Protein AF-A0A4Q2J5W9-F1 (afdb_monomer_lite)

Organism: NCBI:txid1817495

pLDDT: mean 73.2, std 10.92, range [46.56, 94.25]

Foldseek 3Di:
DPDDDPPPPVPPDPDDDDPDPPDPPCVVVVVVPDPPPDDPQCPDCPHPNVVVNVVVVVVVVVVVPVPPPPPDDDDD

Sequence (76 aa):
MKGSSGKPRAGAVRKKGKGQKVGTGGHSRKALEGKGPTPKAEDRPYHQAHKRKAAAERAAAKSGGRSGQRSGAPRG

Secondary struc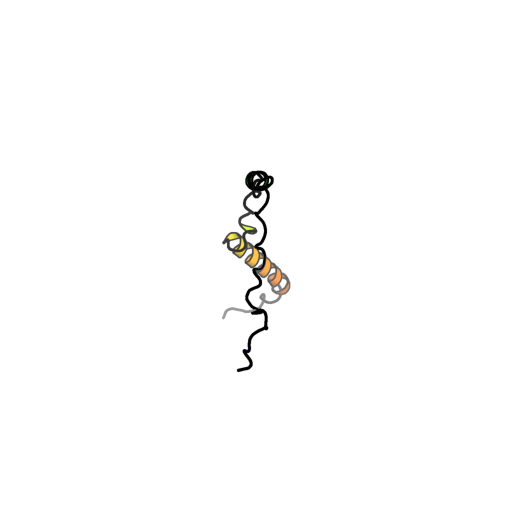ture (DSSP, 8-state):
------S--TT---PPPPPP----TTHHHHHHS---SPPPGGG-TTSHHHHHHHHHHHHHHHHTTTTTSSS-----

Radius of gyration: 33.65 Å; chains: 1; bounding box: 56×34×102 Å

Structure (mmCIF, N/CA/C/O backbone):
data_AF-A0A4Q2J5W9-F1
#
_entry.id   AF-A0A4Q2J5W9-F1
#
loop_
_atom_site.group_PDB
_atom_site.id
_atom_site.type_symbol
_atom_site.label_atom_id
_atom_site.label_alt_id
_atom_site.label_comp_id
_atom_site.label_asym_id
_atom_site.label_entity_id
_atom_site.label_seq_id
_atom_site.pdbx_PDB_ins_code
_atom_site.Cartn_x
_atom_site.Cartn_y
_atom_site.Cartn_z
_atom_site.occupancy
_atom_site.B_iso_or_equiv
_atom_site.auth_seq_id
_atom_site.auth_comp_id
_atom_site.auth_asym_id
_atom_site.auth_atom_id
_atom_site.pdbx_PDB_model_num
ATOM 1 N N . MET A 1 1 ? -2.316 -5.934 70.511 1.00 46.56 1 MET A N 1
ATOM 2 C CA . MET A 1 1 ? -2.174 -6.341 69.092 1.00 46.56 1 MET A CA 1
ATOM 3 C C . MET A 1 1 ? -2.309 -5.112 68.201 1.00 46.56 1 MET A C 1
ATOM 5 O O . MET A 1 1 ? -3.385 -4.538 68.132 1.00 46.56 1 MET A O 1
ATOM 9 N N . LYS A 1 2 ? -1.218 -4.656 67.570 1.00 51.00 2 LYS A N 1
ATOM 10 C CA . LYS A 1 2 ? -1.226 -3.520 66.632 1.00 51.00 2 LYS A CA 1
ATOM 11 C C . LYS A 1 2 ? -1.617 -4.046 65.248 1.00 51.00 2 LYS A C 1
ATOM 13 O O . LYS A 1 2 ? -0.776 -4.596 64.544 1.00 51.00 2 LYS A O 1
ATOM 18 N N . GLY A 1 3 ? -2.903 -3.946 64.907 1.00 50.53 3 GLY A N 1
ATOM 19 C CA . GLY A 1 3 ? -3.444 -4.380 63.618 1.00 50.53 3 GLY A CA 1
ATOM 20 C C . GLY A 1 3 ? -2.787 -3.624 62.466 1.00 50.53 3 GLY A C 1
ATOM 21 O O . GLY A 1 3 ? -2.801 -2.394 62.417 1.00 50.53 3 GLY A O 1
ATOM 22 N N . SER A 1 4 ? -2.153 -4.366 61.564 1.00 65.38 4 SER A N 1
ATOM 23 C CA . SER A 1 4 ? -1.661 -3.837 60.299 1.00 65.38 4 SER A CA 1
ATOM 24 C C . SER A 1 4 ? -2.834 -3.452 59.390 1.00 65.38 4 SER A C 1
ATOM 26 O O . SER A 1 4 ? -3.972 -3.848 59.624 1.00 65.38 4 SER A O 1
ATOM 28 N N . SER A 1 5 ? -2.508 -2.760 58.294 1.00 55.59 5 SER A N 1
ATOM 29 C CA . SER A 1 5 ? -3.267 -2.737 57.028 1.00 55.59 5 SER A CA 1
ATOM 30 C C . SER A 1 5 ? -4.113 -1.504 56.678 1.00 55.59 5 SER A C 1
ATOM 32 O O . SER A 1 5 ? -5.041 -1.586 55.885 1.00 55.59 5 SER A O 1
ATOM 34 N N . GLY A 1 6 ? -3.686 -0.311 57.092 1.00 61.31 6 GLY A N 1
ATOM 35 C CA . GLY A 1 6 ? -4.133 0.952 56.478 1.00 61.31 6 GLY A CA 1
ATOM 36 C C . GLY A 1 6 ? -3.452 1.300 55.141 1.00 61.31 6 GLY A C 1
ATOM 37 O O . GLY A 1 6 ? -3.300 2.476 54.830 1.00 61.31 6 GLY A O 1
ATOM 38 N N . LYS A 1 7 ? -2.965 0.320 54.363 1.00 63.88 7 LYS A N 1
ATOM 39 C CA . LYS A 1 7 ? -2.490 0.576 52.990 1.00 63.88 7 LYS A CA 1
ATOM 40 C C . LYS A 1 7 ? -3.713 0.432 52.076 1.00 63.88 7 LYS A C 1
ATOM 42 O O . LYS A 1 7 ? -4.216 -0.691 51.980 1.00 63.88 7 LYS A O 1
ATOM 47 N N . PRO A 1 8 ? -4.212 1.490 51.405 1.00 64.88 8 PRO A N 1
ATOM 48 C CA . PRO A 1 8 ? -5.197 1.283 50.352 1.00 64.88 8 PRO A CA 1
ATOM 49 C C . PRO A 1 8 ? -4.572 0.298 49.363 1.00 64.88 8 PRO A C 1
ATOM 51 O O . PRO A 1 8 ? -3.433 0.488 48.931 1.00 64.88 8 PRO A O 1
ATOM 54 N N . ARG A 1 9 ? -5.257 -0.815 49.083 1.00 64.94 9 ARG A N 1
ATOM 55 C CA . ARG A 1 9 ? -4.767 -1.828 48.144 1.00 64.94 9 ARG A CA 1
ATOM 56 C C . ARG A 1 9 ? -4.600 -1.140 46.790 1.00 64.94 9 ARG A C 1
ATOM 58 O O . ARG A 1 9 ? -5.581 -0.941 46.079 1.00 64.94 9 ARG A O 1
ATOM 65 N N . ALA A 1 10 ? -3.367 -0.766 46.449 1.00 62.12 10 ALA A N 1
ATOM 66 C CA . ALA A 1 10 ? -3.020 0.037 45.273 1.00 62.12 10 ALA A CA 1
ATOM 67 C C . ALA A 1 10 ? -3.398 -0.614 43.923 1.00 62.12 10 ALA A C 1
ATOM 69 O O . ALA A 1 10 ? -3.208 -0.010 42.875 1.00 62.12 10 ALA A O 1
ATOM 70 N N . GLY A 1 11 ? -3.960 -1.828 43.935 1.00 64.00 11 GLY A N 1
ATOM 71 C CA . GLY A 1 11 ? -4.493 -2.518 42.760 1.00 64.00 11 GLY A CA 1
ATOM 72 C C . GLY A 1 11 ? -5.997 -2.340 42.514 1.00 64.00 11 GLY A C 1
ATOM 73 O O . GLY A 1 11 ? -6.476 -2.759 41.467 1.00 64.00 11 GLY A O 1
ATOM 74 N N . ALA A 1 12 ? -6.760 -1.727 43.427 1.00 66.94 12 ALA A N 1
ATOM 75 C CA . ALA A 1 12 ? -8.222 -1.610 43.303 1.00 66.94 12 ALA A CA 1
ATOM 76 C C . ALA A 1 12 ? -8.700 -0.344 42.560 1.00 66.94 12 ALA A C 1
ATOM 78 O O . ALA A 1 12 ? -9.862 0.049 42.668 1.00 66.94 12 ALA A O 1
ATOM 79 N N . VAL A 1 13 ? -7.825 0.317 41.796 1.00 70.75 13 VAL A N 1
ATOM 80 C CA . VAL A 1 13 ? -8.209 1.484 40.992 1.00 70.75 13 VAL A CA 1
ATOM 81 C C . VAL A 1 13 ? -8.817 0.993 39.677 1.00 70.75 13 VAL A C 1
ATOM 83 O O . VAL A 1 13 ? -8.103 0.634 38.740 1.00 70.75 13 VAL A O 1
ATOM 86 N N . ARG A 1 14 ? -10.154 0.963 39.587 1.00 72.62 14 ARG A N 1
ATOM 87 C CA . ARG A 1 14 ? -10.848 0.687 38.319 1.00 72.62 14 ARG A CA 1
ATOM 88 C C . ARG A 1 14 ? -10.531 1.810 37.331 1.00 72.62 14 ARG A C 1
ATOM 90 O O . ARG A 1 14 ? -11.061 2.912 37.460 1.00 72.62 14 ARG A O 1
ATOM 97 N N . LYS A 1 15 ? -9.688 1.542 36.329 1.00 72.75 15 LYS A N 1
ATOM 98 C CA . LYS A 1 15 ? -9.544 2.449 35.184 1.00 72.75 15 LYS A CA 1
ATOM 99 C C . LYS A 1 15 ? -10.902 2.527 34.487 1.00 72.75 15 LYS A C 1
ATOM 101 O O . LYS A 1 15 ? -11.412 1.510 34.023 1.00 72.75 15 LYS A O 1
ATOM 106 N N . LYS A 1 16 ? -11.503 3.720 34.449 1.00 73.12 16 LYS A N 1
ATOM 107 C CA . LYS A 1 16 ? -12.729 3.970 33.683 1.00 73.12 16 LYS A CA 1
ATOM 108 C C . LYS A 1 16 ? -12.472 3.518 32.241 1.00 73.12 16 LYS A C 1
ATOM 110 O O . LYS A 1 16 ? -11.469 3.912 31.646 1.00 73.12 16 LYS A O 1
ATOM 115 N N . GLY A 1 17 ? -13.323 2.630 31.727 1.00 74.56 17 GLY A N 1
ATOM 116 C CA . GLY A 1 17 ? -13.193 2.108 30.368 1.00 74.56 17 GLY A CA 1
ATOM 117 C C . GLY A 1 17 ? -13.231 3.234 29.336 1.00 74.56 17 GLY A C 1
ATOM 118 O O . GLY A 1 17 ? -13.729 4.329 29.612 1.00 74.56 17 GLY A O 1
ATOM 119 N N . LYS A 1 18 ? -12.715 2.962 28.133 1.00 76.06 18 LYS A N 1
ATOM 120 C CA . LYS A 1 18 ? -12.929 3.846 26.980 1.00 76.06 18 LYS A CA 1
ATOM 121 C C . LYS A 1 18 ? -14.446 4.022 26.852 1.00 76.06 18 LYS A C 1
ATOM 123 O O . LYS A 1 18 ? -15.156 3.020 26.805 1.00 76.06 18 LYS A O 1
ATOM 128 N N . GLY A 1 19 ? -14.927 5.265 26.925 1.00 75.69 19 GLY A N 1
ATOM 129 C CA . GLY A 1 19 ? -16.360 5.568 26.880 1.00 75.69 19 GLY A CA 1
ATOM 130 C C . GLY A 1 19 ? -17.039 4.933 25.665 1.00 75.69 19 GLY A C 1
ATOM 131 O O . GLY A 1 19 ? -16.364 4.503 24.727 1.00 75.69 19 GLY A O 1
ATOM 132 N N . GLN A 1 20 ? -18.373 4.861 25.682 1.00 77.31 20 GLN A N 1
ATOM 133 C CA . GLN A 1 20 ? -19.120 4.304 24.553 1.00 77.31 20 GLN A CA 1
ATOM 134 C C . GLN A 1 20 ? -18.668 4.978 23.254 1.00 77.31 20 GLN A C 1
ATOM 136 O O . GLN A 1 20 ? -18.534 6.202 23.199 1.00 77.31 20 GLN A O 1
ATOM 141 N N . LYS A 1 21 ? -18.382 4.174 22.224 1.00 73.81 21 LYS A N 1
ATOM 142 C CA . LYS A 1 21 ? -17.968 4.677 20.913 1.00 73.81 21 LYS A CA 1
ATOM 143 C C . LYS A 1 21 ? -19.128 5.501 20.348 1.00 73.81 21 LYS A C 1
ATOM 145 O O . LYS A 1 21 ? -20.105 4.940 19.865 1.00 73.81 21 LYS A O 1
ATOM 150 N N . VAL A 1 22 ? -19.056 6.822 20.476 1.00 72.62 22 VAL A N 1
ATOM 151 C CA . VAL A 1 22 ? -20.139 7.720 20.068 1.00 72.62 22 VAL A CA 1
ATOM 152 C C . VAL A 1 22 ? -20.228 7.794 18.541 1.00 72.62 22 VAL A C 1
ATOM 154 O O . VAL A 1 22 ? -19.286 8.214 17.876 1.00 72.62 22 VAL A O 1
ATOM 157 N N . GLY A 1 23 ? -21.386 7.389 18.006 1.00 73.50 23 GLY A N 1
ATOM 158 C CA . GLY A 1 23 ? -21.867 7.715 16.660 1.00 73.50 23 GLY A CA 1
ATOM 159 C C . GLY A 1 23 ? -21.347 6.856 15.498 1.00 73.50 23 GLY A C 1
ATOM 160 O O . GLY A 1 23 ? -20.150 6.710 15.257 1.00 73.50 23 GLY A O 1
ATOM 161 N N . THR A 1 24 ? -22.276 6.363 14.675 1.00 75.69 24 THR A N 1
ATOM 162 C CA . THR A 1 24 ? -21.990 5.729 13.375 1.00 75.69 24 THR A CA 1
ATOM 163 C C . THR A 1 24 ? -21.936 6.730 12.214 1.00 75.69 24 THR A C 1
ATOM 165 O O . THR A 1 24 ? -21.645 6.314 11.097 1.00 75.69 24 THR A O 1
ATOM 168 N N . GLY A 1 25 ? -22.131 8.036 12.454 1.00 78.50 25 GLY A N 1
ATOM 169 C CA . GLY A 1 25 ? -22.485 9.076 11.461 1.00 78.50 25 GLY A CA 1
ATOM 170 C C . GLY A 1 25 ? -21.559 9.309 10.250 1.00 78.50 25 GLY A C 1
ATOM 171 O O . GLY A 1 25 ? -21.866 10.125 9.380 1.00 78.50 25 GLY A O 1
ATOM 172 N N . GLY A 1 26 ? -20.436 8.599 10.148 1.00 76.12 26 GLY A N 1
ATOM 173 C CA . GLY A 1 26 ? -19.566 8.585 8.963 1.00 76.12 26 GLY A CA 1
ATOM 174 C C . GLY A 1 26 ? -19.272 7.195 8.393 1.00 76.12 26 GLY A C 1
ATOM 175 O O . GLY A 1 26 ? -18.718 7.092 7.305 1.00 76.12 26 GLY A O 1
ATOM 176 N N . HIS A 1 27 ? -19.651 6.117 9.086 1.00 75.44 27 HIS A N 1
ATOM 177 C CA . HIS A 1 27 ? -19.313 4.753 8.673 1.00 75.44 27 HIS A CA 1
ATOM 178 C C . HIS A 1 27 ? -20.097 4.338 7.420 1.00 75.44 27 HIS A C 1
ATOM 180 O O . HIS A 1 27 ? -19.517 3.737 6.522 1.00 75.44 27 HIS A O 1
ATOM 186 N N . SER A 1 28 ? -21.374 4.726 7.318 1.00 75.31 28 SER A N 1
ATOM 187 C CA . SER A 1 28 ? -22.196 4.463 6.130 1.00 75.31 28 SER A CA 1
ATOM 188 C C . SER A 1 28 ? -21.681 5.220 4.905 1.00 75.31 28 SER A C 1
ATOM 190 O O . SER A 1 28 ? -21.590 4.642 3.832 1.00 75.31 28 SER A O 1
ATOM 192 N N . ARG A 1 29 ? -21.256 6.482 5.070 1.00 76.94 29 ARG A N 1
ATOM 193 C CA . ARG A 1 29 ? -20.665 7.279 3.979 1.00 76.94 29 ARG A CA 1
ATOM 194 C C . ARG A 1 29 ? -19.381 6.640 3.445 1.00 76.94 29 ARG A C 1
ATOM 196 O O . ARG A 1 29 ? -19.277 6.420 2.248 1.00 76.94 29 ARG A O 1
ATOM 203 N N . LYS A 1 30 ? -18.490 6.199 4.337 1.00 76.69 30 LYS A N 1
ATOM 204 C CA . LYS A 1 30 ? -17.264 5.467 3.977 1.00 76.69 30 LYS A CA 1
ATOM 205 C C . LYS A 1 30 ? -17.522 4.119 3.287 1.00 76.69 30 LYS A C 1
ATOM 207 O O . LYS A 1 30 ? -16.688 3.653 2.521 1.00 76.69 30 LYS A O 1
ATOM 212 N N . ALA A 1 31 ? -18.637 3.453 3.589 1.00 73.62 31 ALA A N 1
ATOM 213 C CA . ALA A 1 31 ? -19.016 2.206 2.921 1.00 73.62 31 ALA A CA 1
ATOM 214 C C . ALA A 1 31 ? -19.604 2.443 1.518 1.00 73.62 31 ALA A C 1
ATOM 216 O O . ALA A 1 31 ? -19.468 1.582 0.653 1.00 73.62 31 ALA A O 1
ATOM 217 N N . LEU A 1 32 ? -20.246 3.595 1.312 1.00 72.25 32 LEU A N 1
ATOM 218 C CA . LEU A 1 32 ? -20.812 4.025 0.032 1.00 72.25 32 LEU A CA 1
ATOM 219 C C . LEU A 1 32 ? -19.767 4.666 -0.891 1.00 72.25 32 LEU A C 1
ATOM 221 O O . LEU A 1 32 ? -19.947 4.675 -2.106 1.00 72.25 32 LEU A O 1
ATOM 225 N N . GLU A 1 33 ? -18.667 5.174 -0.335 1.00 78.06 33 GLU A N 1
ATOM 226 C CA . GLU A 1 33 ? -17.482 5.554 -1.099 1.00 78.06 33 GLU A CA 1
ATOM 227 C C . GLU A 1 33 ? -16.931 4.316 -1.828 1.00 78.06 33 GLU A C 1
ATOM 229 O O . GLU A 1 33 ? -16.384 3.388 -1.225 1.00 78.06 33 GLU A O 1
ATOM 234 N N . GLY A 1 34 ? -17.091 4.284 -3.153 1.00 76.19 34 GLY A N 1
ATOM 235 C CA . GLY A 1 34 ? -16.502 3.243 -3.988 1.00 76.19 34 GLY A CA 1
ATOM 236 C C . GLY A 1 34 ? -14.986 3.213 -3.791 1.00 76.19 34 GLY A C 1
ATOM 237 O O . GLY A 1 34 ? -14.328 4.249 -3.859 1.00 76.19 34 GLY A O 1
ATOM 238 N N . LYS A 1 35 ? -14.411 2.025 -3.565 1.00 76.44 35 LYS A N 1
ATOM 239 C CA . LYS A 1 35 ? -12.973 1.807 -3.284 1.00 76.44 35 LYS A CA 1
ATOM 240 C C . LYS A 1 35 ? -12.059 2.016 -4.506 1.00 76.44 35 LYS A C 1
ATOM 242 O O . LYS A 1 35 ? -11.034 1.349 -4.638 1.00 76.44 35 LYS A O 1
ATOM 247 N N . GLY A 1 36 ? -12.438 2.935 -5.393 1.00 76.69 36 GLY A N 1
ATOM 248 C CA . GLY A 1 36 ? -11.847 3.123 -6.707 1.00 76.69 36 GLY A CA 1
ATOM 249 C C . GLY A 1 36 ? -12.016 1.894 -7.610 1.00 76.69 36 GLY A C 1
ATOM 250 O O . GLY A 1 36 ? -12.479 0.835 -7.175 1.00 76.69 36 GLY A O 1
ATOM 251 N N . PRO A 1 37 ? -11.654 2.009 -8.893 1.00 85.06 37 PRO A N 1
ATOM 252 C CA . PRO A 1 37 ? -11.524 0.843 -9.753 1.00 85.06 37 PRO A CA 1
ATOM 253 C C . PRO A 1 37 ? -10.430 -0.086 -9.211 1.00 85.06 37 PRO A C 1
ATOM 255 O O . PRO A 1 37 ? -9.427 0.369 -8.655 1.00 85.06 37 PRO A O 1
ATOM 258 N N . THR A 1 38 ? -10.582 -1.399 -9.406 1.00 78.88 38 THR A N 1
ATOM 259 C CA . THR A 1 38 ? -9.493 -2.335 -9.101 1.00 78.88 38 THR A CA 1
ATOM 260 C C . THR A 1 38 ? -8.248 -1.926 -9.901 1.00 78.88 38 THR A C 1
ATOM 262 O O . THR A 1 38 ? -8.383 -1.782 -11.122 1.00 78.88 38 THR A O 1
ATOM 265 N N . PRO A 1 39 ? -7.061 -1.773 -9.276 1.00 83.31 39 PRO A N 1
ATOM 266 C CA . PRO A 1 39 ? -5.839 -1.355 -9.968 1.00 83.31 39 PRO A CA 1
ATOM 267 C C . PRO A 1 39 ? -5.579 -2.202 -11.216 1.00 83.31 39 PRO A C 1
ATOM 269 O O . PRO A 1 39 ? -5.990 -3.367 -11.254 1.00 83.31 39 PRO A O 1
ATOM 272 N N . LYS A 1 40 ? -4.904 -1.662 -12.235 1.00 82.00 40 LYS A N 1
ATOM 273 C CA . LYS A 1 40 ? -4.543 -2.438 -13.433 1.00 82.00 40 LYS A CA 1
ATOM 274 C C . LYS A 1 40 ? -3.717 -3.671 -13.051 1.00 82.00 40 LYS A C 1
ATOM 276 O O . LYS A 1 40 ? -3.038 -3.681 -12.026 1.00 82.00 40 LYS A O 1
ATOM 281 N N . ALA A 1 41 ? -3.805 -4.737 -13.843 1.00 80.88 41 ALA A N 1
ATOM 282 C CA . ALA A 1 41 ? -3.156 -6.019 -13.554 1.00 80.88 41 ALA A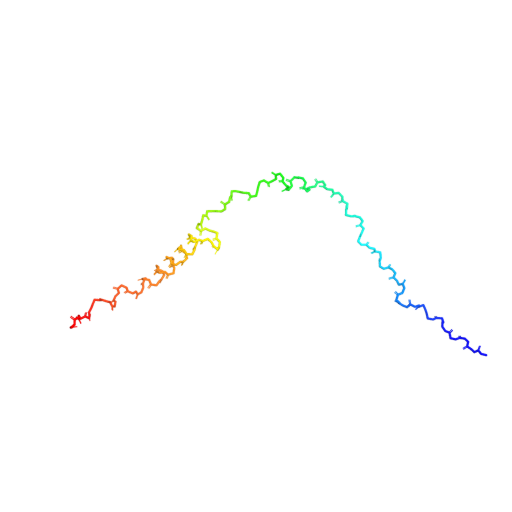 CA 1
ATOM 283 C C . ALA A 1 41 ? -1.633 -5.888 -13.365 1.00 80.88 41 ALA A C 1
ATOM 285 O O . ALA A 1 41 ? -1.015 -6.664 -12.631 1.00 80.88 41 ALA A O 1
ATOM 286 N N . GLU A 1 42 ? -1.051 -4.900 -14.030 1.00 80.25 42 GLU A N 1
ATOM 287 C CA . GLU A 1 42 ? 0.350 -4.507 -14.014 1.00 80.25 42 GLU A CA 1
ATOM 288 C C . GLU A 1 42 ? 0.777 -3.848 -12.700 1.00 80.25 42 GLU A C 1
ATOM 290 O O . GLU A 1 42 ? 1.952 -3.919 -12.365 1.00 80.25 42 GLU A O 1
ATOM 295 N N . ASP A 1 43 ? -0.150 -3.252 -11.949 1.00 81.19 43 ASP A N 1
ATOM 296 C CA . ASP A 1 43 ? 0.134 -2.478 -10.732 1.00 81.19 43 ASP A CA 1
ATOM 297 C C . ASP A 1 43 ? -0.323 -3.212 -9.457 1.00 81.19 43 ASP A C 1
ATOM 299 O O . ASP A 1 43 ? -0.280 -2.672 -8.354 1.00 81.19 43 ASP A O 1
ATOM 303 N N . ARG A 1 44 ? -0.769 -4.468 -9.590 1.00 85.69 44 ARG A N 1
ATOM 304 C CA . ARG A 1 44 ? -1.150 -5.349 -8.474 1.00 85.69 44 ARG A CA 1
ATOM 305 C C . ARG A 1 44 ? 0.084 -6.133 -7.989 1.00 85.69 44 ARG A C 1
ATOM 307 O O . ARG A 1 44 ? 0.455 -7.086 -8.674 1.00 85.69 44 ARG A O 1
ATOM 314 N N . PRO A 1 45 ? 0.670 -5.855 -6.803 1.00 84.06 45 PRO A N 1
ATOM 315 C CA . PRO A 1 45 ? 1.998 -6.346 -6.388 1.00 84.06 45 PRO A CA 1
ATOM 316 C C . PRO A 1 45 ? 2.247 -7.867 -6.441 1.00 84.06 45 PRO A C 1
ATOM 318 O O . PRO A 1 45 ? 3.391 -8.306 -6.561 1.00 84.06 45 PRO A O 1
ATOM 321 N N . TYR A 1 46 ? 1.193 -8.688 -6.423 1.00 86.38 46 TYR A N 1
ATOM 322 C CA . TYR 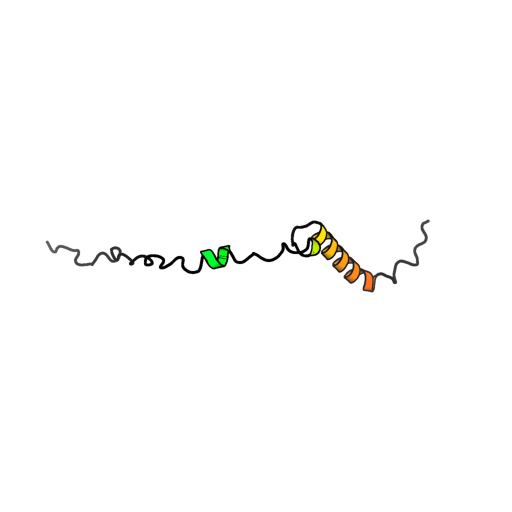A 1 46 ? 1.284 -10.156 -6.477 1.00 86.38 46 TYR A CA 1
ATOM 323 C C . TYR A 1 46 ? 0.693 -10.789 -7.743 1.00 86.38 46 TYR A C 1
ATOM 325 O O . TYR A 1 46 ? 0.653 -12.013 -7.865 1.00 86.38 46 TYR A O 1
ATOM 333 N N . HIS A 1 47 ? 0.261 -9.981 -8.709 1.00 94.25 47 HIS A N 1
ATOM 334 C CA . HIS A 1 47 ? -0.315 -10.463 -9.957 1.00 94.25 47 HIS A CA 1
ATOM 335 C C . HIS A 1 47 ? 0.770 -10.838 -10.981 1.00 94.25 47 HIS A C 1
ATOM 337 O O . HIS A 1 47 ? 1.864 -10.271 -10.996 1.00 94.25 47 HIS A O 1
ATOM 343 N N . GLN A 1 48 ? 0.474 -11.787 -11.873 1.00 90.12 48 GLN A N 1
ATOM 344 C CA . GLN A 1 48 ? 1.443 -12.267 -12.868 1.00 90.12 48 GLN A CA 1
ATOM 345 C C . GLN A 1 48 ? 1.888 -11.155 -13.829 1.00 90.12 48 GLN A C 1
ATOM 347 O O . GLN A 1 48 ? 3.061 -11.092 -14.191 1.00 90.12 48 GLN A O 1
ATOM 352 N N . ALA A 1 49 ? 0.981 -10.249 -14.204 1.00 86.94 49 ALA A N 1
ATOM 353 C CA . ALA A 1 49 ? 1.311 -9.106 -15.058 1.00 86.94 49 ALA A CA 1
ATOM 354 C C . ALA A 1 49 ? 2.260 -8.109 -14.366 1.00 86.94 49 ALA A C 1
ATOM 356 O O . ALA A 1 49 ? 3.239 -7.697 -14.981 1.00 86.94 49 ALA A O 1
ATOM 357 N N . HIS A 1 50 ? 2.061 -7.812 -13.075 1.00 89.75 50 HIS A N 1
ATOM 358 C CA . HIS A 1 50 ? 3.0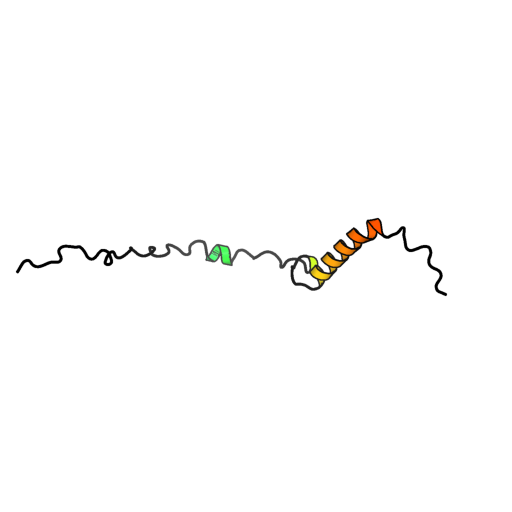10 -7.015 -12.286 1.00 89.75 50 HIS A CA 1
ATOM 359 C C . HIS A 1 50 ? 4.400 -7.660 -12.243 1.00 89.75 50 HIS A C 1
ATOM 361 O O . HIS A 1 50 ? 5.405 -7.005 -12.508 1.00 89.75 50 HIS A O 1
ATOM 367 N N . LYS A 1 51 ? 4.473 -8.978 -12.008 1.00 86.50 51 LYS A N 1
ATOM 368 C CA . LYS A 1 51 ? 5.751 -9.710 -12.044 1.00 86.50 51 LYS A CA 1
ATOM 369 C C . LYS A 1 51 ? 6.431 -9.619 -13.414 1.00 86.50 51 LYS A C 1
ATOM 371 O O . LYS A 1 51 ? 7.646 -9.441 -13.474 1.00 86.50 51 LYS A O 1
ATOM 376 N N . ARG A 1 52 ? 5.664 -9.722 -14.506 1.00 87.31 52 ARG A N 1
ATOM 377 C CA . ARG A 1 52 ? 6.173 -9.585 -15.882 1.00 87.31 52 ARG A CA 1
ATOM 378 C C . ARG A 1 52 ? 6.687 -8.172 -16.162 1.00 87.31 52 ARG A C 1
ATOM 380 O O . ARG A 1 52 ? 7.791 -8.047 -16.682 1.00 87.31 52 ARG A O 1
ATOM 387 N N . LYS A 1 53 ? 5.947 -7.130 -15.768 1.00 87.94 53 LYS A N 1
ATOM 388 C CA . LYS A 1 53 ? 6.363 -5.723 -15.898 1.00 87.94 53 LYS A CA 1
ATOM 389 C C . LYS A 1 53 ? 7.654 -5.451 -15.124 1.00 87.94 53 LYS A C 1
ATOM 391 O O . LYS A 1 53 ? 8.628 -5.004 -15.717 1.00 87.94 53 LYS A O 1
ATOM 396 N N . ALA A 1 54 ? 7.716 -5.848 -13.853 1.00 87.56 54 ALA A N 1
ATOM 397 C CA . ALA A 1 54 ? 8.915 -5.691 -13.028 1.00 87.56 54 ALA A CA 1
ATOM 398 C C . ALA A 1 54 ? 10.136 -6.443 -13.597 1.00 87.56 54 ALA A C 1
ATOM 400 O O . ALA A 1 54 ? 11.272 -5.971 -13.510 1.00 87.56 54 ALA A O 1
ATOM 401 N N . ALA A 1 55 ? 9.929 -7.623 -14.194 1.00 86.44 55 ALA A N 1
ATOM 402 C CA . ALA A 1 55 ? 10.993 -8.362 -14.870 1.00 86.44 55 ALA A CA 1
ATOM 403 C C . ALA A 1 55 ? 11.462 -7.663 -16.156 1.00 86.44 55 ALA A C 1
ATOM 405 O O . ALA A 1 55 ? 12.668 -7.593 -16.391 1.00 86.44 55 ALA A O 1
ATOM 406 N N . ALA A 1 56 ? 10.536 -7.129 -16.957 1.00 86.25 56 ALA A N 1
ATOM 407 C CA . ALA A 1 56 ? 10.839 -6.384 -18.176 1.00 86.25 56 ALA A CA 1
ATOM 408 C C . ALA A 1 56 ? 11.598 -5.083 -17.875 1.00 86.25 56 ALA A C 1
ATOM 410 O O . ALA A 1 56 ? 12.628 -4.830 -18.492 1.00 86.25 56 ALA A O 1
ATOM 411 N N . GLU A 1 57 ? 11.171 -4.314 -16.872 1.00 84.56 57 GLU A N 1
ATOM 412 C CA . GLU A 1 57 ? 11.875 -3.111 -16.404 1.00 84.56 57 GLU A CA 1
ATOM 413 C C . GLU A 1 57 ? 13.293 -3.446 -15.925 1.00 84.56 57 GLU A C 1
ATOM 415 O O . GLU A 1 57 ? 14.265 -2.798 -16.317 1.00 84.56 57 GLU A O 1
ATOM 420 N N . ARG A 1 58 ? 13.452 -4.529 -15.152 1.00 85.50 58 ARG A N 1
ATOM 421 C CA . ARG A 1 58 ? 14.772 -5.011 -14.720 1.00 85.50 58 ARG A CA 1
ATOM 422 C C . ARG A 1 58 ? 15.642 -5.475 -15.892 1.00 85.50 58 ARG A C 1
ATOM 424 O O . ARG A 1 58 ? 16.861 -5.316 -15.841 1.00 85.50 58 ARG A O 1
ATOM 431 N N . ALA A 1 59 ? 15.057 -6.090 -16.918 1.00 83.38 59 ALA A N 1
ATOM 432 C CA . ALA A 1 59 ? 15.775 -6.523 -18.113 1.00 83.38 59 ALA A CA 1
ATOM 433 C C . ALA A 1 59 ? 16.211 -5.329 -18.972 1.00 83.38 59 ALA A C 1
ATOM 435 O O . ALA A 1 59 ? 17.368 -5.293 -19.383 1.00 83.38 59 ALA A O 1
ATOM 436 N N . ALA A 1 60 ? 15.337 -4.337 -19.161 1.00 81.06 60 ALA A N 1
ATOM 437 C CA . ALA A 1 60 ? 15.636 -3.089 -19.859 1.00 81.06 60 ALA A CA 1
ATOM 438 C C . ALA A 1 60 ? 16.745 -2.293 -19.150 1.00 81.06 60 ALA A C 1
ATOM 440 O O . ALA A 1 60 ? 17.704 -1.854 -19.783 1.00 81.06 60 ALA A O 1
ATOM 441 N N . ALA A 1 61 ? 16.695 -2.214 -17.816 1.00 78.94 61 ALA A N 1
ATOM 442 C CA . ALA A 1 61 ? 17.759 -1.610 -17.014 1.00 78.94 61 ALA A CA 1
ATOM 443 C C . ALA A 1 61 ? 19.110 -2.338 -17.174 1.00 78.94 61 ALA A C 1
ATOM 445 O O . ALA A 1 61 ? 20.166 -1.716 -17.119 1.00 78.94 61 ALA A O 1
ATOM 446 N N . LYS A 1 62 ? 19.097 -3.659 -17.402 1.00 75.06 62 LYS A N 1
ATOM 447 C CA . LYS A 1 62 ? 20.310 -4.464 -17.636 1.00 75.06 62 LYS A CA 1
ATOM 448 C C . LYS A 1 62 ? 20.784 -4.456 -19.091 1.00 75.06 62 LYS A C 1
ATOM 450 O O . LYS A 1 62 ? 21.962 -4.718 -19.334 1.00 75.06 62 LYS A O 1
ATOM 455 N N . SER A 1 63 ? 19.901 -4.230 -20.063 1.00 65.00 63 SER A N 1
ATOM 456 C CA . SER A 1 63 ? 20.254 -4.272 -21.486 1.00 65.00 63 SER A CA 1
ATOM 457 C C . SER A 1 63 ? 20.991 -3.021 -21.949 1.00 65.00 63 SER A C 1
ATOM 459 O O . SER A 1 63 ? 21.775 -3.128 -22.887 1.00 65.00 63 SER A O 1
ATOM 461 N N . GLY A 1 64 ? 20.830 -1.888 -21.255 1.00 61.88 64 GLY A N 1
ATOM 462 C CA . GLY A 1 64 ? 21.567 -0.647 -21.530 1.00 61.88 64 GLY A CA 1
ATOM 463 C C . GLY A 1 64 ? 23.097 -0.757 -21.427 1.00 61.88 64 GLY A C 1
ATOM 464 O O . GLY A 1 64 ? 23.789 0.124 -21.916 1.00 61.88 64 GLY A O 1
ATOM 465 N N . GLY A 1 65 ? 23.635 -1.842 -20.849 1.00 59.66 65 GLY A N 1
ATOM 466 C CA . GLY A 1 65 ? 25.081 -2.103 -20.772 1.00 59.66 65 GLY A CA 1
ATOM 467 C C . GLY A 1 65 ? 25.552 -3.413 -21.417 1.00 59.66 65 GLY A C 1
ATOM 468 O O . GLY A 1 65 ? 26.713 -3.774 -21.266 1.00 59.66 65 GLY A O 1
ATOM 469 N N . ARG A 1 66 ? 24.676 -4.177 -22.091 1.00 59.31 66 ARG A N 1
ATOM 470 C CA . ARG A 1 66 ? 24.996 -5.540 -22.587 1.00 59.31 66 ARG A CA 1
ATOM 471 C C . ARG A 1 66 ? 24.980 -5.703 -24.105 1.00 59.31 66 ARG A C 1
ATOM 473 O O . ARG A 1 66 ? 25.315 -6.784 -24.588 1.00 59.31 66 ARG A O 1
ATOM 480 N N . SER A 1 67 ? 24.613 -4.670 -24.859 1.00 58.97 67 SER A N 1
ATOM 481 C CA . SER A 1 67 ? 24.611 -4.705 -26.328 1.00 58.97 67 SER A CA 1
ATOM 482 C C . SER A 1 67 ? 26.014 -4.703 -26.955 1.00 58.97 67 SER A C 1
ATOM 484 O O . SER A 1 67 ? 26.122 -4.996 -28.138 1.00 58.97 67 SER A O 1
ATOM 486 N N . GLY A 1 68 ? 27.083 -4.449 -26.189 1.00 57.88 68 GLY A N 1
ATOM 487 C CA . GLY A 1 68 ? 28.452 -4.360 -26.721 1.00 57.88 68 GLY A CA 1
ATOM 488 C C . GLY A 1 68 ? 29.326 -5.619 -26.624 1.00 57.88 68 GLY A C 1
ATOM 489 O O . GLY A 1 68 ? 30.418 -5.614 -27.173 1.00 57.88 68 GLY A O 1
ATOM 490 N N . GLN A 1 69 ? 28.905 -6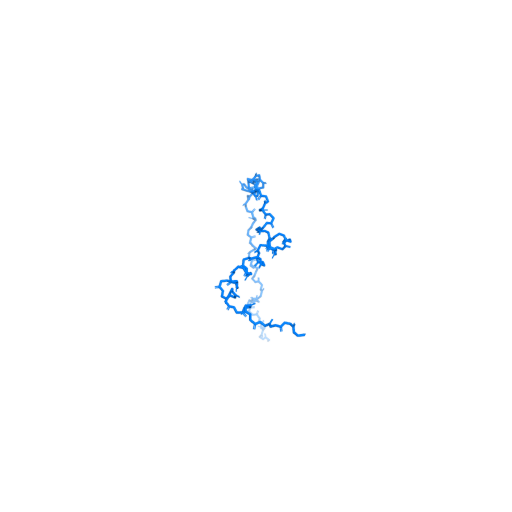.692 -25.935 1.00 58.19 69 GLN A N 1
ATOM 491 C CA . GLN A 1 69 ? 29.837 -7.771 -25.534 1.00 58.19 69 GLN A CA 1
ATOM 492 C C . GLN A 1 69 ? 29.478 -9.180 -26.048 1.00 58.19 69 GLN A C 1
ATOM 494 O O . GLN A 1 69 ? 30.006 -10.172 -25.556 1.00 58.19 69 GLN A O 1
ATOM 499 N N . ARG A 1 70 ? 28.565 -9.312 -27.023 1.00 58.81 70 ARG A N 1
ATOM 500 C CA . ARG A 1 70 ? 28.182 -10.626 -27.602 1.00 58.81 70 ARG A CA 1
ATOM 501 C C . ARG A 1 70 ? 28.348 -10.742 -29.117 1.00 58.81 70 ARG A C 1
ATOM 503 O O . ARG A 1 70 ? 27.828 -11.675 -29.718 1.00 58.81 70 ARG A O 1
ATOM 510 N N . SER A 1 71 ? 29.094 -9.834 -29.728 1.00 62.47 71 SER A N 1
ATOM 511 C CA . SER A 1 71 ? 29.595 -9.971 -31.094 1.00 62.47 71 SER A CA 1
ATOM 512 C C . SER A 1 71 ? 31.051 -10.434 -31.034 1.00 62.47 71 SER A C 1
ATOM 514 O O . SER A 1 71 ? 31.950 -9.602 -31.065 1.00 62.47 71 SER A O 1
ATOM 516 N N . GLY A 1 72 ? 31.300 -11.740 -30.870 1.00 63.03 72 GLY A N 1
ATOM 517 C CA . GLY A 1 72 ? 32.683 -12.240 -30.928 1.00 63.03 72 GLY A CA 1
ATOM 518 C C . GLY A 1 72 ? 33.008 -13.582 -30.273 1.00 63.03 72 GLY A C 1
ATOM 519 O O . GLY A 1 72 ? 34.095 -13.709 -29.727 1.00 63.03 72 GLY A O 1
ATOM 520 N N . ALA A 1 73 ? 32.129 -14.587 -30.304 1.00 62.41 73 ALA A N 1
ATOM 521 C CA . ALA A 1 73 ? 32.538 -15.947 -29.935 1.00 62.41 73 ALA A CA 1
ATOM 522 C C . ALA A 1 73 ? 32.105 -16.934 -31.030 1.00 62.41 73 ALA A C 1
ATOM 524 O O . ALA A 1 73 ? 30.898 -17.167 -31.167 1.00 62.41 73 ALA A O 1
ATOM 525 N N . PRO A 1 74 ? 33.036 -17.482 -31.838 1.00 64.94 74 PRO A N 1
ATOM 526 C CA . PRO A 1 74 ? 32.701 -18.541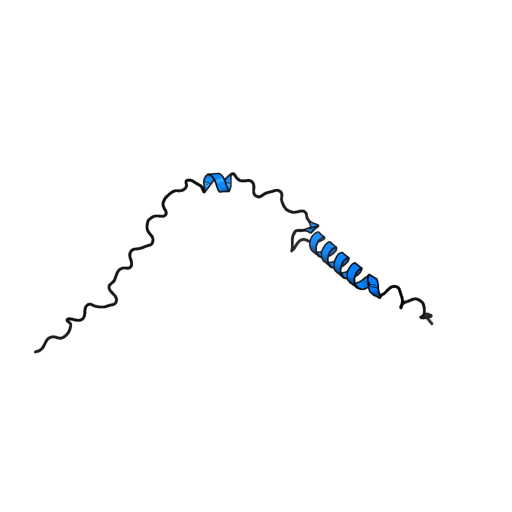 -32.776 1.00 64.94 74 PRO A CA 1
ATOM 527 C C . PRO A 1 74 ? 32.309 -19.785 -31.978 1.00 64.94 74 PRO A C 1
ATOM 529 O O . PRO A 1 74 ? 32.998 -20.187 -31.042 1.00 64.94 74 PRO A O 1
ATOM 532 N N . ARG A 1 75 ? 31.168 -20.375 -32.332 1.00 60.09 75 ARG A N 1
ATOM 533 C CA . ARG A 1 75 ? 30.807 -21.713 -31.869 1.00 60.09 75 ARG A CA 1
ATOM 534 C C . ARG A 1 75 ? 31.607 -22.694 -32.721 1.00 60.09 75 ARG A C 1
ATOM 536 O O . ARG A 1 75 ? 31.278 -22.858 -33.893 1.00 60.09 75 ARG A O 1
ATOM 543 N N . GLY A 1 76 ? 32.697 -23.204 -32.151 1.00 53.59 76 GLY A N 1
ATOM 544 C CA . GLY A 1 76 ? 33.372 -24.411 -32.631 1.00 53.59 76 GLY A CA 1
ATOM 545 C C . GLY A 1 76 ? 32.578 -25.648 -32.252 1.00 53.59 76 GLY A C 1
ATOM 546 O O . GLY A 1 76 ? 31.892 -25.593 -31.203 1.00 53.59 76 GLY A O 1
#